Protein AF-A0A519GWS6-F1 (afdb_monomer_lite)

Foldseek 3Di:
DVLVVVCVVCVVVLQVVLVVQLVVLCVQLVPPPVVSVVVSNVVSVVSNCCSPPVVSPVVSVCCVVVDCPVVPDDDPPPDPPPPVCVVVVVVPPDDDPDDD

pLDDT: mean 76.16, std 14.27, range [42.97, 94.38]

Secondary structure (DSSP, 8-state):
-HHHHHHHHHHHHHHHHHHHHHHHHHHHTTSS-HHHHHHHHHHHHHHHHIIIIIIIIIIHHHHHHHGGGTTTT-S-S------TTTTTTTSS--------

Structure (mmCIF, N/CA/C/O backbone):
data_AF-A0A519GWS6-F1
#
_entry.id   AF-A0A519GWS6-F1
#
loop_
_atom_site.group_PDB
_atom_site.id
_atom_site.type_symbol
_atom_site.label_atom_id
_atom_site.label_alt_id
_atom_site.label_comp_id
_atom_site.label_asym_id
_atom_site.label_entity_id
_atom_site.label_seq_id
_atom_site.pdbx_PDB_ins_code
_atom_site.Cartn_x
_atom_site.Cartn_y
_atom_site.Cartn_z
_atom_site.occupancy
_atom_site.B_iso_or_equiv
_atom_site.auth_seq_id
_atom_site.auth_comp_id
_atom_site.auth_asym_id
_atom_site.auth_atom_id
_atom_site.pdbx_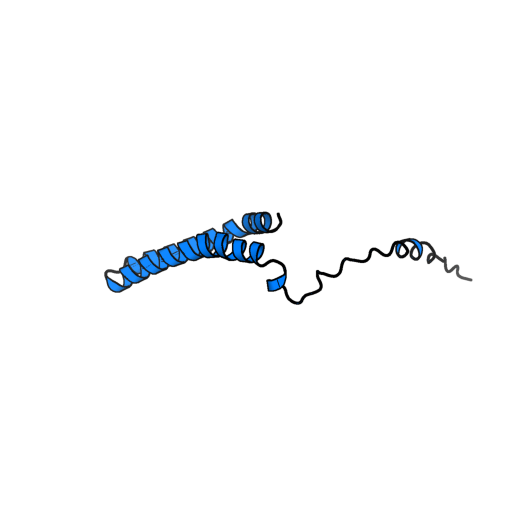PDB_model_num
ATOM 1 N N . LYS A 1 1 ? 16.978 -5.030 -16.501 1.00 60.19 1 LYS A N 1
ATOM 2 C CA . LYS A 1 1 ? 17.849 -5.528 -15.398 1.00 60.19 1 LYS A CA 1
ATOM 3 C C . LYS A 1 1 ? 17.923 -4.542 -14.223 1.00 60.19 1 LYS A C 1
ATOM 5 O O . LYS A 1 1 ? 17.740 -4.981 -13.099 1.00 60.19 1 LYS A O 1
ATOM 10 N N . GLY A 1 2 ? 18.109 -3.234 -14.462 1.00 66.69 2 GLY A N 1
ATOM 11 C CA . GLY A 1 2 ? 18.126 -2.211 -13.397 1.00 66.69 2 GLY A CA 1
ATOM 12 C C . GLY A 1 2 ? 16.835 -2.097 -12.569 1.00 66.69 2 GLY A C 1
ATOM 13 O O . GLY A 1 2 ? 16.912 -1.936 -11.358 1.00 66.69 2 GLY A O 1
ATOM 14 N N . SER A 1 3 ? 15.661 -2.282 -13.184 1.00 66.12 3 SER A N 1
ATOM 15 C CA . SER A 1 3 ? 14.358 -2.257 -12.494 1.00 66.12 3 SER A CA 1
ATOM 16 C C . SER A 1 3 ? 14.215 -3.328 -11.405 1.00 66.12 3 SER A C 1
ATOM 18 O O . SER A 1 3 ? 13.750 -3.026 -10.312 1.00 66.12 3 SER A O 1
ATOM 20 N N . LEU A 1 4 ? 14.672 -4.559 -11.661 1.00 72.31 4 LEU A N 1
ATOM 21 C CA . LEU A 1 4 ? 14.624 -5.645 -10.675 1.00 72.31 4 LEU A CA 1
ATOM 22 C C . LEU A 1 4 ? 15.581 -5.409 -9.497 1.00 72.31 4 LEU A C 1
ATOM 24 O O . LEU A 1 4 ? 15.235 -5.734 -8.368 1.00 72.31 4 LEU A O 1
ATOM 28 N N . ILE A 1 5 ? 16.748 -4.804 -9.749 1.00 75.81 5 ILE A N 1
ATOM 29 C CA . ILE A 1 5 ? 17.746 -4.471 -8.715 1.00 75.81 5 ILE A CA 1
ATOM 30 C C . ILE A 1 5 ? 17.242 -3.318 -7.830 1.00 75.81 5 ILE A C 1
ATOM 32 O O . ILE A 1 5 ? 17.379 -3.349 -6.607 1.00 75.81 5 ILE A O 1
ATOM 36 N N . ALA A 1 6 ? 16.613 -2.308 -8.438 1.00 70.25 6 ALA A N 1
ATOM 37 C CA . ALA A 1 6 ? 15.973 -1.218 -7.707 1.00 70.25 6 ALA A CA 1
ATOM 38 C C . ALA A 1 6 ? 14.814 -1.732 -6.838 1.00 70.25 6 ALA A C 1
ATOM 40 O O . ALA A 1 6 ? 14.691 -1.349 -5.672 1.00 70.25 6 ALA A O 1
ATOM 41 N N . LEU A 1 7 ? 14.007 -2.650 -7.378 1.00 75.50 7 LEU A N 1
ATOM 42 C CA . LEU A 1 7 ? 12.894 -3.259 -6.656 1.00 75.50 7 LEU A CA 1
ATOM 43 C C . LEU A 1 7 ? 13.371 -4.167 -5.514 1.00 75.50 7 LEU A C 1
ATOM 45 O O . LEU A 1 7 ? 12.804 -4.103 -4.429 1.00 75.50 7 LEU A O 1
ATOM 49 N N . SER A 1 8 ? 14.442 -4.950 -5.693 1.00 77.38 8 SER A N 1
ATOM 50 C CA . SER A 1 8 ? 14.998 -5.775 -4.607 1.00 77.38 8 SER A CA 1
ATOM 51 C C . SER A 1 8 ? 15.608 -4.940 -3.479 1.00 77.38 8 SER A C 1
ATOM 53 O O . SER A 1 8 ? 15.543 -5.342 -2.323 1.00 77.38 8 SER A O 1
ATOM 55 N N . SER A 1 9 ? 16.187 -3.779 -3.801 1.00 80.75 9 SER A N 1
ATOM 56 C CA . SER A 1 9 ? 16.805 -2.883 -2.813 1.00 80.75 9 SER A CA 1
ATOM 57 C C . SER A 1 9 ? 15.767 -2.091 -2.002 1.00 80.75 9 SER A C 1
ATOM 59 O O . SER A 1 9 ? 15.919 -1.902 -0.798 1.00 80.75 9 SER A O 1
ATOM 61 N N . THR A 1 10 ? 14.673 -1.659 -2.638 1.00 84.75 10 THR A N 1
ATOM 62 C CA . THR A 1 10 ? 13.660 -0.781 -2.014 1.00 84.75 10 THR A CA 1
ATOM 63 C C . THR A 1 10 ? 12.377 -1.499 -1.589 1.00 84.75 10 THR A C 1
ATOM 65 O O . THR A 1 10 ? 11.623 -0.976 -0.766 1.00 84.75 10 THR A O 1
ATOM 68 N N . GLY A 1 11 ? 12.138 -2.718 -2.082 1.00 80.88 11 GLY A N 1
ATOM 69 C CA . GLY A 1 11 ? 10.920 -3.490 -1.826 1.00 80.88 11 GLY A CA 1
ATOM 70 C C . GLY A 1 11 ? 10.683 -3.787 -0.346 1.00 80.88 11 GLY A C 1
ATOM 71 O O . GLY A 1 11 ? 9.540 -3.744 0.108 1.00 80.88 11 GLY A O 1
ATOM 72 N N . GLY A 1 12 ? 11.750 -3.987 0.435 1.00 85.31 12 GLY A N 1
ATOM 73 C CA . GLY A 1 12 ? 11.644 -4.171 1.887 1.00 85.31 12 GLY A CA 1
ATOM 74 C C . GLY A 1 12 ? 11.059 -2.950 2.608 1.00 85.31 12 GLY A C 1
ATOM 75 O O . GLY A 1 12 ? 10.202 -3.104 3.475 1.00 85.31 12 GLY A O 1
ATOM 76 N N . VAL A 1 13 ? 11.459 -1.736 2.210 1.00 91.06 13 VAL A N 1
ATOM 77 C CA . VAL A 1 13 ? 10.972 -0.474 2.803 1.00 91.06 13 VAL A CA 1
ATOM 78 C C . VAL A 1 13 ? 9.541 -0.167 2.363 1.00 91.06 13 VAL A C 1
ATOM 80 O O . VAL A 1 13 ? 8.720 0.266 3.166 1.00 91.06 13 VAL A O 1
ATOM 83 N N . ILE A 1 14 ? 9.212 -0.420 1.094 1.00 87.94 14 ILE A N 1
ATOM 84 C CA . ILE A 1 14 ? 7.855 -0.207 0.567 1.00 87.94 14 ILE A CA 1
ATOM 85 C C . ILE A 1 14 ? 6.861 -1.137 1.272 1.00 87.94 14 ILE A C 1
ATOM 87 O O . ILE A 1 14 ? 5.787 -0.701 1.687 1.00 87.94 14 ILE A O 1
ATOM 91 N N . THR A 1 15 ? 7.242 -2.403 1.459 1.00 88.75 15 THR A N 1
ATOM 92 C CA . THR A 1 15 ? 6.399 -3.398 2.133 1.00 88.75 15 THR A CA 1
ATOM 93 C C . THR A 1 15 ? 6.194 -3.051 3.605 1.00 88.75 15 THR A C 1
ATOM 95 O O . THR A 1 15 ? 5.071 -3.131 4.097 1.00 88.75 15 THR A O 1
ATOM 98 N N . SER A 1 16 ? 7.244 -2.618 4.312 1.00 92.44 16 SER A N 1
ATOM 99 C CA . SER A 1 16 ? 7.120 -2.250 5.726 1.00 92.44 16 SER A CA 1
ATOM 100 C C . SER A 1 16 ? 6.275 -0.992 5.924 1.00 92.44 16 SER A C 1
ATOM 102 O O . SER A 1 16 ? 5.398 -0.986 6.787 1.00 92.44 16 SER A O 1
ATOM 104 N N . ALA A 1 17 ? 6.457 0.036 5.090 1.00 91.75 17 ALA A N 1
ATOM 105 C CA . ALA A 1 17 ? 5.634 1.242 5.125 1.00 91.75 17 ALA A CA 1
ATOM 106 C C . ALA A 1 17 ? 4.148 0.930 4.875 1.00 91.75 17 ALA A C 1
ATOM 108 O O . ALA A 1 17 ? 3.291 1.391 5.629 1.00 91.75 17 ALA A O 1
ATOM 109 N N . GLY A 1 18 ? 3.841 0.105 3.866 1.00 90.44 18 GLY A N 1
ATOM 110 C CA . GLY A 1 18 ? 2.471 -0.323 3.568 1.00 90.44 18 GLY A CA 1
ATOM 111 C C . GLY A 1 18 ? 1.837 -1.135 4.699 1.00 90.44 18 GLY A C 1
ATOM 112 O O . GLY A 1 18 ? 0.683 -0.898 5.046 1.00 90.44 18 GLY A O 1
ATOM 113 N N . LEU A 1 19 ? 2.597 -2.040 5.326 1.00 93.44 19 LEU A N 1
ATOM 114 C CA . LEU A 1 19 ? 2.115 -2.868 6.434 1.00 93.44 19 LEU A CA 1
ATOM 115 C C . LEU A 1 19 ? 1.753 -2.028 7.667 1.00 93.44 19 LEU A C 1
ATOM 117 O O . LEU A 1 19 ? 0.690 -2.228 8.251 1.00 93.44 19 LEU A O 1
ATOM 121 N N . VAL A 1 20 ? 2.610 -1.072 8.045 1.00 93.81 20 VAL A N 1
ATOM 122 C CA . VAL A 1 20 ? 2.348 -0.156 9.170 1.00 93.81 20 VAL A CA 1
ATOM 123 C C . VAL A 1 20 ? 1.083 0.662 8.910 1.00 93.81 20 VAL A C 1
ATOM 125 O O . VAL A 1 20 ? 0.244 0.793 9.798 1.00 93.81 20 VAL A O 1
ATOM 128 N N . LEU A 1 21 ? 0.916 1.167 7.687 1.00 92.06 21 LEU A N 1
ATOM 129 C CA . LEU A 1 21 ? -0.241 1.971 7.303 1.00 92.06 21 LEU A CA 1
ATOM 130 C C . LEU A 1 21 ? -1.543 1.140 7.258 1.00 92.06 21 LEU A C 1
ATOM 132 O O . LEU A 1 21 ? -2.599 1.579 7.708 1.00 92.06 21 LEU A O 1
ATOM 136 N N . ALA A 1 22 ? -1.482 -0.090 6.747 1.00 92.50 22 ALA A N 1
ATOM 137 C CA . ALA A 1 22 ? -2.623 -1.003 6.761 1.00 92.50 22 ALA A CA 1
ATOM 138 C C . ALA A 1 22 ? -3.023 -1.376 8.198 1.00 92.50 22 ALA A C 1
ATOM 140 O O . ALA A 1 22 ? -4.212 -1.412 8.518 1.00 92.50 22 ALA A O 1
ATOM 141 N N . ALA A 1 23 ? -2.042 -1.601 9.078 1.00 92.69 23 ALA A N 1
ATOM 142 C CA . ALA A 1 23 ? -2.277 -1.911 10.483 1.00 92.69 23 ALA A CA 1
ATOM 143 C C . ALA A 1 23 ? -2.965 -0.754 11.222 1.00 92.69 23 ALA A C 1
ATOM 145 O O . ALA A 1 23 ? -3.919 -0.991 11.962 1.00 92.69 23 ALA A O 1
ATOM 146 N N . THR A 1 24 ? -2.550 0.496 11.001 1.00 93.06 24 THR A N 1
ATOM 147 C CA . THR A 1 24 ? -3.203 1.653 11.635 1.00 93.06 24 THR A CA 1
ATOM 148 C C . THR A 1 24 ? -4.658 1.806 11.190 1.00 93.06 24 THR A C 1
ATOM 150 O O . THR A 1 24 ? -5.525 2.044 12.031 1.00 93.06 24 THR A O 1
ATOM 153 N N . PHE A 1 25 ? -4.970 1.592 9.909 1.00 88.81 25 PHE A N 1
ATOM 154 C CA . PHE A 1 25 ? -6.356 1.631 9.425 1.00 88.81 25 PHE A CA 1
ATOM 155 C C . PHE A 1 25 ? -7.211 0.451 9.904 1.00 88.81 25 PHE A C 1
ATOM 157 O O . PHE A 1 25 ? -8.388 0.640 10.214 1.00 88.81 25 PHE A O 1
ATOM 164 N N . LEU A 1 26 ? -6.625 -0.740 10.044 1.00 88.88 26 LEU A N 1
ATOM 165 C CA . LEU A 1 26 ? -7.284 -1.884 10.685 1.00 88.88 26 LEU A CA 1
ATOM 166 C C . LEU A 1 26 ? -7.649 -1.586 12.144 1.00 88.88 26 LEU A C 1
ATOM 168 O O . LEU A 1 26 ? -8.749 -1.920 12.580 1.00 88.88 26 LEU A O 1
ATOM 172 N N . VAL A 1 27 ? -6.768 -0.906 12.883 1.00 90.31 27 VAL A N 1
ATOM 173 C CA . VAL A 1 27 ? -7.039 -0.474 14.264 1.00 90.31 27 VAL A CA 1
ATOM 174 C C . VAL A 1 27 ? -8.184 0.539 14.310 1.00 90.31 27 VAL A C 1
ATOM 176 O O . VAL A 1 27 ? -9.067 0.405 15.155 1.00 90.31 27 VAL A O 1
ATOM 179 N N . LEU A 1 28 ? -8.243 1.498 13.380 1.00 83.88 28 LEU A N 1
ATOM 180 C CA . LEU A 1 28 ? -9.388 2.417 13.271 1.00 83.88 28 LEU A CA 1
ATOM 181 C C . LEU A 1 28 ? -10.707 1.680 12.984 1.00 83.88 28 LEU A C 1
ATOM 183 O O . LEU A 1 28 ? -11.768 2.134 13.407 1.00 83.88 28 LEU A O 1
ATOM 187 N N . GLY A 1 29 ? -10.650 0.517 12.332 1.00 81.44 29 GLY A N 1
ATOM 188 C CA . GLY A 1 29 ? -11.824 -0.325 12.124 1.00 81.44 29 GLY A CA 1
ATOM 189 C C . GLY A 1 29 ? -12.273 -1.148 13.336 1.00 81.44 29 GLY A C 1
ATOM 190 O O . GLY A 1 29 ? -13.359 -1.717 13.302 1.00 81.44 29 GLY A O 1
ATOM 191 N N . SER A 1 30 ? -11.485 -1.194 14.415 1.00 81.69 30 SER A N 1
ATOM 192 C CA . SER A 1 30 ? -11.868 -1.866 15.669 1.00 81.69 30 SER A CA 1
ATOM 193 C C . SER A 1 30 ? -12.841 -1.049 16.526 1.00 81.69 30 SER A C 1
ATOM 195 O O . SER A 1 30 ? -13.428 -1.577 17.472 1.00 81.69 30 SER A O 1
ATOM 197 N N . LEU A 1 31 ? -13.035 0.236 16.197 1.00 84.62 31 LEU A N 1
ATOM 198 C CA . LEU A 1 31 ? -14.041 1.058 16.855 1.00 84.62 31 LEU A CA 1
ATOM 199 C C . LEU A 1 31 ? -15.450 0.528 16.526 1.00 84.62 31 LEU A C 1
ATOM 201 O O 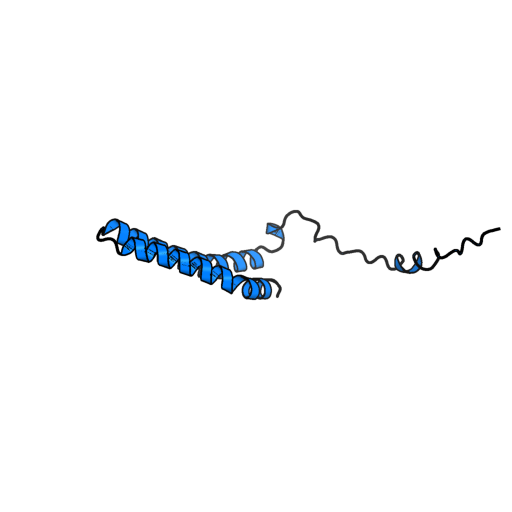. LEU A 1 31 ? -15.716 0.186 15.373 1.00 84.62 31 LEU A O 1
ATOM 205 N N . PRO A 1 32 ? -16.391 0.524 17.492 1.00 78.25 32 PRO A N 1
ATOM 206 C CA . PRO A 1 32 ? -17.765 0.032 17.324 1.00 78.25 32 PRO A CA 1
ATOM 207 C C . PRO A 1 32 ? -18.648 0.991 16.499 1.00 78.25 32 PRO A C 1
ATOM 209 O O . PRO A 1 32 ? -19.828 1.188 16.774 1.00 78.25 32 PRO A O 1
ATOM 212 N N . LEU A 1 33 ? -18.066 1.618 15.479 1.00 85.94 33 LEU A N 1
ATOM 213 C CA . LEU A 1 33 ? -18.718 2.473 14.502 1.00 85.94 33 LEU A CA 1
ATOM 214 C C . LEU A 1 33 ? -18.652 1.751 13.159 1.00 85.94 33 LEU A C 1
ATOM 216 O O . LEU A 1 33 ? -17.630 1.783 12.478 1.00 85.94 33 LEU A O 1
ATOM 220 N N . VAL A 1 34 ? -19.755 1.105 12.776 1.00 88.00 34 VAL A N 1
ATOM 221 C CA . VAL A 1 34 ? -19.837 0.234 11.586 1.00 88.00 34 VAL A CA 1
ATOM 222 C C . VAL A 1 34 ? -19.334 0.931 10.317 1.00 88.00 34 VAL A C 1
ATOM 224 O O . VAL A 1 34 ? -18.611 0.329 9.529 1.00 88.00 34 VAL A O 1
ATOM 227 N N . PHE A 1 35 ? -19.652 2.218 10.152 1.00 87.69 35 PHE A N 1
ATOM 228 C CA . PHE A 1 35 ? -19.153 3.028 9.041 1.00 87.69 35 PHE A CA 1
ATOM 229 C C . PHE A 1 35 ? -17.621 3.143 9.056 1.00 87.69 35 PHE A C 1
ATOM 231 O O . PHE A 1 35 ? -16.961 2.866 8.061 1.00 87.69 35 PHE A O 1
ATOM 238 N N . LEU A 1 36 ? -17.028 3.485 10.201 1.00 87.56 36 LEU A N 1
ATOM 239 C CA . LEU A 1 36 ? -15.577 3.619 10.321 1.00 87.56 36 LEU A CA 1
ATOM 240 C C . LEU A 1 36 ? -14.857 2.275 10.130 1.00 87.56 36 LEU A C 1
ATOM 242 O O . LEU A 1 36 ? -13.789 2.245 9.528 1.00 87.56 36 LEU A O 1
ATOM 246 N N . ALA A 1 37 ? -15.467 1.167 10.560 1.00 88.00 37 ALA A N 1
ATOM 247 C CA . ALA A 1 37 ? -14.976 -0.186 10.304 1.00 88.00 37 ALA A CA 1
ATOM 248 C C . ALA A 1 37 ? -14.960 -0.540 8.814 1.00 88.00 37 ALA A C 1
ATOM 250 O O . ALA A 1 37 ? -13.943 -1.007 8.303 1.00 88.00 37 ALA A O 1
ATOM 251 N N . GLN A 1 38 ? -16.049 -0.262 8.095 1.00 91.12 38 GLN A N 1
ATOM 252 C CA . GLN A 1 38 ? -16.121 -0.476 6.647 1.00 91.12 38 GLN A CA 1
ATOM 253 C C . GLN A 1 38 ? -15.059 0.337 5.905 1.00 91.12 38 GLN A C 1
ATOM 255 O O . GLN A 1 38 ? -14.341 -0.205 5.066 1.00 91.12 38 GLN A O 1
ATOM 260 N N . LEU A 1 39 ? -14.929 1.621 6.247 1.00 92.00 39 LEU A N 1
ATOM 261 C CA . LEU A 1 39 ? -13.954 2.519 5.635 1.00 92.00 39 LEU A CA 1
ATOM 262 C C . LEU A 1 39 ? -12.519 2.105 5.993 1.00 92.00 39 LEU A C 1
ATOM 264 O O . LEU A 1 39 ? -11.676 2.025 5.106 1.00 92.00 39 LEU A O 1
ATOM 268 N N . GLY A 1 40 ? -12.239 1.778 7.255 1.00 89.94 40 GLY A N 1
ATOM 269 C CA . GLY A 1 40 ? -10.918 1.341 7.716 1.00 89.94 40 GLY A CA 1
ATOM 270 C C . GLY A 1 40 ? -10.452 0.056 7.036 1.00 89.94 40 GLY A C 1
ATOM 271 O O . GLY A 1 40 ? -9.326 -0.007 6.548 1.00 89.94 40 GLY A O 1
ATOM 272 N N . VAL A 1 41 ? -11.331 -0.943 6.914 1.00 91.06 41 VAL A N 1
ATOM 273 C CA . VAL A 1 41 ? -11.022 -2.196 6.206 1.00 91.06 41 VAL A CA 1
ATOM 274 C C . VAL A 1 41 ? -10.839 -1.956 4.706 1.00 91.06 41 VAL A C 1
ATOM 276 O O . VAL A 1 41 ? -9.868 -2.446 4.129 1.00 91.06 41 VAL A O 1
ATOM 279 N N . ALA A 1 42 ? -11.719 -1.178 4.070 1.00 93.75 42 ALA A N 1
ATOM 280 C CA . ALA A 1 42 ? -11.599 -0.855 2.648 1.00 93.75 42 ALA A CA 1
ATOM 281 C C . ALA A 1 42 ? -10.294 -0.105 2.337 1.00 93.75 42 ALA A C 1
ATOM 283 O O . ALA A 1 42 ? -9.599 -0.448 1.381 1.00 93.75 42 ALA A O 1
ATOM 284 N N . VAL A 1 43 ? -9.923 0.875 3.167 1.00 93.94 43 VAL A N 1
ATOM 285 C CA . VAL A 1 43 ? -8.676 1.635 3.019 1.00 93.94 43 VAL A CA 1
ATOM 286 C C . VAL A 1 43 ? -7.459 0.754 3.291 1.00 93.94 43 VAL A C 1
ATOM 288 O O . VAL A 1 43 ? -6.516 0.793 2.506 1.00 93.94 43 VAL A O 1
ATOM 291 N N . ALA A 1 44 ? -7.466 -0.079 4.336 1.00 92.56 44 ALA A N 1
ATOM 292 C CA . ALA A 1 44 ? -6.355 -0.989 4.628 1.00 92.56 44 ALA A CA 1
ATOM 293 C C . ALA A 1 44 ? -6.079 -1.948 3.456 1.00 92.56 44 ALA A C 1
ATOM 295 O O . ALA A 1 44 ? -4.929 -2.112 3.043 1.00 92.56 44 ALA A O 1
ATOM 296 N N . LEU A 1 45 ? -7.134 -2.529 2.875 1.00 94.25 45 LEU A N 1
ATOM 297 C CA . LEU A 1 45 ? -7.024 -3.376 1.685 1.00 94.25 45 LEU A CA 1
ATOM 2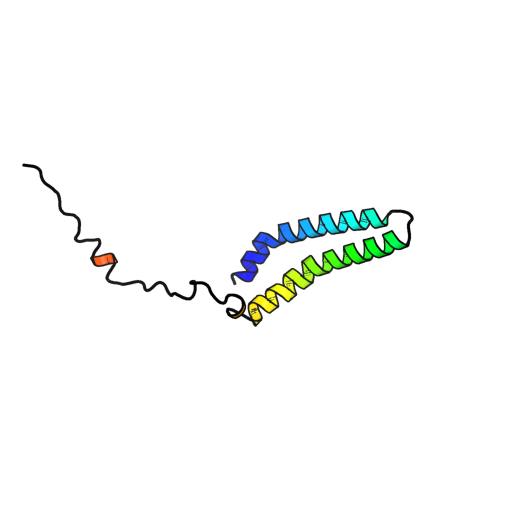98 C C . LEU A 1 45 ? -6.577 -2.583 0.451 1.00 94.25 45 LEU A C 1
ATOM 300 O O . LEU A 1 45 ? -5.725 -3.056 -0.299 1.00 94.25 45 LEU A O 1
ATOM 304 N N . GLY A 1 46 ? -7.110 -1.375 0.255 1.00 94.38 46 GLY A N 1
ATOM 305 C CA . GLY A 1 46 ? -6.736 -0.494 -0.851 1.00 94.38 46 GLY A CA 1
ATOM 306 C C . GLY A 1 46 ? -5.262 -0.092 -0.813 1.00 94.38 46 GLY A C 1
ATOM 307 O O . GLY A 1 46 ? -4.581 -0.178 -1.829 1.00 94.38 46 GLY A O 1
ATOM 308 N N . VAL A 1 47 ? -4.738 0.267 0.361 1.00 93.00 47 VAL A N 1
ATOM 309 C CA . VAL A 1 47 ? -3.319 0.602 0.558 1.00 93.00 47 VAL A CA 1
ATOM 310 C C . VAL A 1 47 ? -2.426 -0.611 0.301 1.00 93.00 47 VAL A C 1
ATOM 312 O O . VAL A 1 47 ? -1.394 -0.488 -0.362 1.00 93.00 47 VAL A O 1
ATOM 315 N N . LEU A 1 48 ? -2.812 -1.796 0.783 1.00 92.00 48 LEU A N 1
ATOM 316 C CA . LEU A 1 48 ? -2.040 -3.016 0.540 1.00 92.00 48 LEU A CA 1
ATOM 317 C C . LEU A 1 48 ? -1.995 -3.359 -0.959 1.00 92.00 48 LEU A C 1
ATOM 319 O O . LEU A 1 48 ? -0.934 -3.691 -1.489 1.00 92.00 48 LEU A O 1
ATOM 323 N N . LEU A 1 49 ? -3.124 -3.217 -1.660 1.00 93.50 49 LEU A N 1
ATOM 324 C CA . LEU A 1 49 ? -3.211 -3.424 -3.107 1.00 93.50 49 LEU A CA 1
ATOM 325 C C . LEU A 1 49 ? -2.435 -2.372 -3.908 1.00 93.50 49 LEU A C 1
ATOM 327 O O . LEU A 1 49 ? -1.744 -2.734 -4.857 1.00 93.50 49 LEU A O 1
ATOM 331 N N . ASP A 1 50 ? -2.508 -1.093 -3.545 1.00 90.62 50 ASP A N 1
ATOM 332 C CA . ASP A 1 50 ? -1.790 -0.018 -4.241 1.00 90.62 50 ASP A CA 1
ATOM 333 C C . ASP A 1 50 ? -0.267 -0.162 -4.093 1.00 90.62 50 ASP A C 1
ATOM 335 O O . ASP A 1 50 ? 0.487 -0.109 -5.068 1.00 90.62 50 ASP A O 1
ATOM 339 N N . THR A 1 51 ? 0.198 -0.441 -2.875 1.00 88.94 51 THR A N 1
ATOM 340 C CA . THR A 1 51 ? 1.634 -0.583 -2.592 1.00 88.94 51 THR A CA 1
ATOM 341 C C . THR A 1 51 ? 2.242 -1.822 -3.246 1.00 88.94 51 THR A C 1
ATOM 343 O O . THR A 1 51 ? 3.362 -1.753 -3.754 1.00 88.94 51 THR A O 1
ATOM 346 N N . MET A 1 52 ? 1.517 -2.943 -3.286 1.00 85.75 52 MET A N 1
ATOM 347 C CA . MET A 1 52 ? 2.000 -4.179 -3.902 1.00 85.75 52 MET A CA 1
ATOM 348 C C . MET A 1 52 ? 1.716 -4.227 -5.405 1.00 85.75 52 MET A C 1
ATOM 350 O O . MET A 1 52 ? 2.645 -4.330 -6.197 1.00 85.75 52 MET A O 1
ATOM 354 N N . ILE A 1 53 ? 0.458 -4.137 -5.831 1.00 88.69 53 ILE A N 1
ATOM 355 C CA . ILE A 1 53 ? 0.070 -4.401 -7.225 1.00 88.69 53 ILE A CA 1
ATOM 356 C C . ILE A 1 53 ? 0.275 -3.172 -8.103 1.00 88.69 53 ILE A C 1
ATOM 358 O O . ILE A 1 53 ? 0.948 -3.250 -9.134 1.00 88.69 53 ILE A O 1
ATOM 362 N N . VAL A 1 54 ? -0.276 -2.026 -7.703 1.00 90.81 54 VAL A N 1
ATOM 363 C CA . VAL A 1 54 ? -0.216 -0.818 -8.536 1.00 90.81 54 VAL A CA 1
ATOM 364 C C . VAL A 1 54 ? 1.233 -0.349 -8.654 1.00 90.81 54 VAL A C 1
ATOM 366 O O . VAL A 1 54 ? 1.745 -0.176 -9.756 1.00 90.81 54 VAL A O 1
ATOM 369 N N . ARG A 1 55 ? 1.959 -0.228 -7.542 1.00 83.81 55 ARG A N 1
ATOM 370 C CA . ARG A 1 55 ? 3.339 0.273 -7.574 1.00 83.81 55 ARG A CA 1
ATOM 371 C C . ARG A 1 55 ? 4.359 -0.754 -8.074 1.00 83.81 55 ARG A C 1
ATOM 373 O O . ARG A 1 55 ? 5.279 -0.366 -8.790 1.00 83.81 55 ARG A O 1
ATOM 380 N N . SER A 1 56 ? 4.228 -2.036 -7.722 1.00 82.69 56 SER A N 1
ATOM 381 C CA . SER A 1 56 ? 5.272 -3.028 -8.052 1.00 82.69 56 SER A CA 1
ATOM 382 C C . SER A 1 56 ? 5.062 -3.735 -9.384 1.00 82.69 56 SER A C 1
ATOM 384 O O . SER A 1 56 ? 6.027 -4.297 -9.902 1.00 82.69 56 SER A O 1
ATOM 386 N N . VAL A 1 57 ? 3.845 -3.711 -9.940 1.00 82.81 57 VAL A N 1
ATOM 387 C CA . VAL A 1 57 ? 3.537 -4.305 -11.250 1.00 82.81 57 VAL A CA 1
ATOM 388 C C . VAL A 1 57 ? 3.095 -3.238 -12.237 1.00 82.81 57 VAL A C 1
ATOM 390 O O . VAL A 1 57 ? 3.699 -3.137 -13.295 1.00 82.81 57 VAL A O 1
ATOM 393 N N . LEU A 1 58 ? 2.086 -2.421 -11.918 1.00 83.88 58 LEU A N 1
ATOM 394 C CA . LEU A 1 58 ? 1.532 -1.479 -12.899 1.00 83.88 58 LEU A CA 1
ATOM 395 C C . LEU A 1 58 ? 2.514 -0.343 -13.224 1.00 83.88 58 LEU A C 1
ATOM 397 O O . LEU A 1 58 ? 2.778 -0.078 -14.391 1.00 83.88 58 LEU A O 1
ATOM 401 N N . VAL A 1 59 ? 3.109 0.294 -12.213 1.00 83.31 59 VAL A N 1
ATOM 402 C CA . VAL A 1 59 ? 4.058 1.407 -12.404 1.00 83.31 59 VAL A CA 1
ATOM 403 C C . VAL A 1 59 ? 5.363 0.936 -13.043 1.00 83.31 59 VAL A C 1
ATOM 405 O O . VAL A 1 59 ? 5.853 1.579 -13.967 1.00 83.31 59 VAL A O 1
ATOM 408 N N . THR A 1 60 ? 5.933 -0.182 -12.592 1.00 80.31 60 THR A N 1
ATOM 409 C CA . THR A 1 60 ? 7.127 -0.794 -13.205 1.00 80.31 60 THR A CA 1
ATOM 410 C C . THR A 1 60 ? 6.849 -1.273 -14.621 1.00 80.31 60 THR A C 1
ATOM 412 O O . THR A 1 60 ? 7.668 -0.998 -15.492 1.00 80.31 60 THR A O 1
ATOM 415 N N . ALA A 1 61 ? 5.714 -1.931 -14.883 1.00 80.06 61 ALA A N 1
ATOM 416 C CA . ALA A 1 61 ? 5.335 -2.337 -16.235 1.00 80.06 61 ALA A CA 1
ATOM 417 C C . ALA A 1 61 ? 5.205 -1.118 -17.145 1.00 80.06 61 ALA A C 1
ATOM 419 O O . ALA A 1 61 ? 5.865 -1.090 -18.169 1.00 80.06 61 ALA A O 1
ATOM 420 N N . ILE A 1 62 ? 4.479 -0.073 -16.735 1.00 77.44 62 ILE A N 1
ATOM 421 C CA . ILE A 1 62 ? 4.368 1.180 -17.500 1.00 77.44 62 ILE A CA 1
ATOM 422 C C . ILE A 1 62 ? 5.742 1.822 -17.720 1.00 77.44 62 ILE A C 1
ATOM 424 O O . ILE A 1 62 ? 6.014 2.310 -18.809 1.00 77.44 62 ILE A O 1
ATOM 428 N N . ASN A 1 63 ? 6.632 1.818 -16.727 1.00 73.69 63 ASN A N 1
ATOM 429 C CA . ASN A 1 63 ? 7.976 2.379 -16.877 1.00 73.69 63 ASN A CA 1
ATOM 430 C C . ASN A 1 63 ? 8.824 1.588 -17.891 1.00 73.69 63 ASN A C 1
ATOM 432 O O . ASN A 1 63 ? 9.566 2.185 -18.670 1.00 73.69 63 ASN A O 1
ATOM 436 N N . LEU A 1 64 ? 8.684 0.258 -17.915 1.00 71.00 64 LEU A N 1
ATOM 437 C CA . LEU A 1 64 ? 9.314 -0.591 -18.926 1.00 71.00 64 LEU A CA 1
ATOM 438 C C . LEU A 1 64 ? 8.667 -0.440 -20.314 1.00 71.00 64 LEU A C 1
ATOM 440 O O . LEU A 1 64 ? 9.395 -0.427 -21.300 1.00 71.00 64 LEU A O 1
ATOM 444 N N . ASP A 1 65 ? 7.340 -0.326 -20.385 1.00 71.31 65 ASP A N 1
ATOM 445 C CA . ASP A 1 65 ? 6.552 -0.358 -21.627 1.00 71.31 65 ASP A CA 1
ATOM 446 C C . ASP A 1 65 ? 6.544 1.004 -22.346 1.00 71.31 65 ASP A C 1
ATOM 448 O O . ASP A 1 65 ? 6.627 1.076 -23.569 1.00 71.31 65 ASP A O 1
ATOM 452 N N . LEU A 1 66 ? 6.535 2.117 -21.597 1.00 63.16 66 LEU A N 1
ATOM 453 C CA . LEU A 1 66 ? 6.649 3.471 -22.162 1.00 63.16 66 LEU A CA 1
ATOM 454 C C . LEU A 1 66 ? 8.103 3.921 -22.387 1.00 63.16 66 LEU A C 1
ATOM 456 O O . LEU A 1 66 ? 8.322 4.903 -23.104 1.00 63.16 66 LEU A O 1
ATOM 460 N N . GLY A 1 67 ? 9.095 3.231 -21.813 1.00 67.00 67 GLY A N 1
ATOM 461 C CA . GLY A 1 67 ? 10.517 3.542 -21.984 1.00 67.00 67 GLY A CA 1
ATOM 462 C C . GLY A 1 67 ? 10.875 5.030 -21.797 1.00 67.00 67 GLY A C 1
ATOM 463 O O . GLY A 1 67 ? 10.217 5.779 -21.072 1.00 67.00 67 GLY A O 1
ATOM 464 N N . GLY A 1 68 ? 11.932 5.483 -22.485 1.00 53.28 68 GLY A N 1
ATOM 465 C CA . GLY A 1 68 ? 12.537 6.823 -22.368 1.00 53.28 68 GLY A CA 1
ATOM 466 C C . GLY A 1 68 ? 11.635 8.033 -22.667 1.00 53.28 68 GLY A C 1
ATOM 467 O O . GLY A 1 68 ? 12.082 9.166 -22.512 1.00 53.28 68 GLY A O 1
ATOM 468 N N . LYS A 1 69 ? 10.361 7.838 -23.038 1.00 55.00 69 LYS A N 1
ATOM 469 C CA . LYS A 1 69 ? 9.389 8.933 -23.211 1.00 55.00 69 LYS A CA 1
ATOM 470 C C . LYS A 1 69 ? 8.908 9.542 -21.893 1.00 55.00 69 LYS A C 1
ATOM 472 O O . LYS A 1 69 ? 8.527 10.707 -21.892 1.00 55.00 69 LYS A O 1
ATOM 477 N N . ILE A 1 70 ? 8.961 8.802 -20.780 1.00 55.62 70 ILE A N 1
ATOM 478 C CA . ILE A 1 70 ? 8.694 9.369 -19.443 1.00 55.62 70 ILE A CA 1
ATOM 479 C C . ILE A 1 70 ? 9.854 10.262 -18.960 1.00 55.62 70 ILE A C 1
ATOM 481 O O . ILE A 1 70 ? 9.672 11.074 -18.060 1.00 55.62 70 ILE A O 1
ATOM 485 N N . TRP A 1 71 ? 11.048 10.100 -19.550 1.00 52.56 71 TRP A N 1
ATOM 486 C CA . TRP A 1 71 ? 12.294 10.777 -19.161 1.00 52.56 71 TRP A CA 1
ATOM 487 C C . TRP A 1 71 ? 12.628 12.000 -20.021 1.00 52.56 71 TRP A C 1
ATOM 489 O O . TRP A 1 71 ? 13.741 12.527 -19.976 1.00 52.56 71 TRP A O 1
ATOM 499 N N . TRP A 1 72 ? 11.675 12.469 -20.822 1.00 42.97 72 TRP A N 1
ATOM 500 C CA . TRP A 1 72 ? 11.896 13.669 -21.609 1.00 42.97 72 TRP A CA 1
ATOM 501 C C . TRP A 1 72 ? 11.840 14.916 -20.703 1.00 42.97 72 TRP A C 1
ATOM 503 O O . TRP A 1 72 ? 10.786 15.141 -20.105 1.00 42.97 72 TRP A O 1
ATOM 513 N N . PRO A 1 73 ? 12.894 15.760 -20.590 1.00 62.22 73 PRO A N 1
ATOM 514 C CA . PRO A 1 73 ? 14.254 15.682 -21.135 1.00 62.22 73 PRO A CA 1
ATOM 515 C C . PRO A 1 73 ? 15.331 15.707 -20.030 1.00 62.22 73 PRO A C 1
ATOM 517 O O . PRO A 1 73 ? 15.401 16.642 -19.235 1.00 62.22 73 PRO A O 1
ATOM 520 N N . SER A 1 74 ? 16.264 14.760 -20.013 1.00 60.47 74 SER A N 1
ATOM 521 C CA . SER A 1 74 ? 17.537 14.999 -19.324 1.00 60.47 74 SER A CA 1
ATOM 522 C C . SER A 1 74 ? 18.635 14.120 -19.909 1.00 60.47 74 SER A C 1
ATOM 524 O O . SER A 1 74 ? 18.511 12.904 -19.938 1.00 60.47 74 SER A O 1
ATOM 526 N N . THR A 1 75 ? 19.642 14.789 -20.474 1.00 55.72 75 THR A N 1
ATOM 527 C CA . THR A 1 75 ? 21.111 14.603 -20.497 1.00 55.72 75 THR A CA 1
ATOM 528 C C . THR A 1 75 ? 21.775 13.225 -20.276 1.00 55.72 75 THR A C 1
ATOM 530 O O . THR A 1 75 ? 22.997 13.164 -20.237 1.00 55.72 75 THR A O 1
ATOM 533 N N . LEU A 1 76 ? 21.055 12.109 -20.184 1.00 58.34 76 LEU A N 1
ATOM 534 C CA . LEU A 1 76 ? 21.622 10.754 -20.140 1.00 58.34 76 LEU A CA 1
ATOM 535 C C . LEU A 1 76 ? 21.725 10.097 -21.526 1.00 58.34 76 LEU A C 1
ATOM 537 O O . LEU A 1 76 ? 22.347 9.051 -21.642 1.00 58.34 76 LEU A O 1
ATOM 541 N N . ASP A 1 77 ? 21.161 10.721 -22.566 1.00 56.97 77 ASP A N 1
ATOM 542 C CA . ASP A 1 77 ? 21.301 10.292 -23.971 1.00 56.97 77 ASP A CA 1
ATOM 543 C C . ASP A 1 77 ? 22.616 10.765 -24.616 1.00 56.97 77 ASP A C 1
ATOM 545 O O . ASP A 1 77 ? 22.924 10.446 -25.761 1.00 56.97 77 ASP A O 1
ATOM 549 N N . ARG A 1 78 ? 23.431 11.544 -23.893 1.00 61.00 78 ARG A N 1
ATOM 550 C CA . ARG A 1 78 ? 24.793 11.808 -24.348 1.00 61.00 78 ARG A CA 1
ATOM 551 C C . ARG A 1 78 ? 25.647 10.606 -23.998 1.00 61.00 78 ARG A C 1
ATOM 553 O O . ARG A 1 78 ? 26.160 10.515 -22.885 1.00 61.00 78 ARG A O 1
ATOM 560 N N . ASP A 1 79 ? 25.797 9.724 -24.979 1.00 62.69 79 ASP A N 1
ATOM 561 C CA . ASP A 1 79 ? 26.949 8.837 -25.079 1.00 62.69 79 ASP A CA 1
ATOM 562 C C . ASP A 1 79 ? 28.192 9.651 -24.677 1.00 62.69 79 ASP A C 1
ATOM 564 O O . ASP A 1 79 ? 28.447 10.706 -25.279 1.00 62.69 79 ASP A O 1
ATOM 568 N N . PRO A 1 80 ? 28.934 9.265 -23.624 1.00 61.97 80 PRO A N 1
ATOM 569 C CA . PRO A 1 80 ? 30.214 9.884 -23.364 1.00 61.97 80 PRO A CA 1
ATOM 570 C C . PRO A 1 80 ? 31.077 9.534 -24.569 1.00 61.97 80 PRO A C 1
ATOM 572 O O . PRO A 1 80 ? 31.522 8.398 -24.714 1.00 61.97 80 PRO A O 1
ATOM 575 N N . VAL A 1 81 ? 31.265 10.501 -25.468 1.00 65.19 81 VAL A N 1
ATOM 576 C CA . VAL A 1 81 ? 32.281 10.412 -26.510 1.00 65.19 81 VAL A CA 1
ATOM 577 C C . VAL A 1 81 ? 33.597 10.238 -25.766 1.00 65.19 81 VAL A C 1
ATOM 579 O O . VAL A 1 81 ? 34.138 11.187 -25.200 1.00 65.19 81 VAL A O 1
ATOM 582 N N . ILE A 1 82 ? 34.059 8.992 -25.686 1.00 66.69 82 ILE A N 1
ATOM 583 C CA . ILE A 1 82 ? 35.414 8.674 -25.272 1.00 66.69 82 ILE A CA 1
ATOM 584 C C . ILE A 1 82 ? 36.273 9.187 -26.414 1.00 66.69 82 ILE A C 1
ATOM 586 O O . ILE A 1 82 ? 36.393 8.529 -27.443 1.00 66.69 82 ILE A O 1
ATOM 590 N N . ASP A 1 83 ? 36.783 10.401 -26.250 1.00 69.19 83 ASP A N 1
ATOM 591 C CA . ASP A 1 83 ? 37.771 10.974 -27.144 1.00 69.19 83 ASP A CA 1
ATOM 592 C C . ASP A 1 83 ? 39.072 10.168 -26.968 1.00 69.19 83 ASP A C 1
ATOM 594 O O . ASP A 1 83 ? 39.691 10.253 -25.896 1.00 69.19 83 ASP A O 1
ATOM 598 N N . PRO A 1 84 ? 39.476 9.341 -27.953 1.00 64.50 84 PRO A N 1
ATOM 599 C CA . PRO A 1 84 ? 40.681 8.520 -27.856 1.00 64.50 84 PRO A CA 1
ATOM 600 C C . PRO A 1 84 ? 41.959 9.362 -27.705 1.00 64.50 84 PRO A C 1
ATOM 602 O O . PRO A 1 84 ? 42.987 8.833 -27.278 1.00 64.50 84 PRO A O 1
ATOM 605 N N . ASP A 1 85 ? 41.886 10.670 -27.955 1.00 63.25 85 ASP A N 1
ATOM 606 C CA . ASP A 1 85 ? 43.033 11.574 -27.967 1.00 63.25 85 ASP A CA 1
ATOM 607 C C . ASP A 1 85 ? 43.246 12.253 -26.597 1.00 63.25 85 ASP A C 1
ATOM 609 O O . ASP A 1 85 ? 44.326 12.771 -26.296 1.00 63.25 85 ASP A O 1
ATOM 613 N N . SER A 1 86 ? 42.253 12.170 -25.703 1.00 62.34 86 SER A N 1
ATOM 614 C CA . SER A 1 86 ? 42.302 12.744 -24.347 1.00 62.34 86 SER A CA 1
ATOM 615 C C . SER A 1 86 ? 43.343 12.083 -23.429 1.00 62.34 86 SER A C 1
ATOM 617 O O . SER A 1 86 ? 43.864 12.722 -22.513 1.00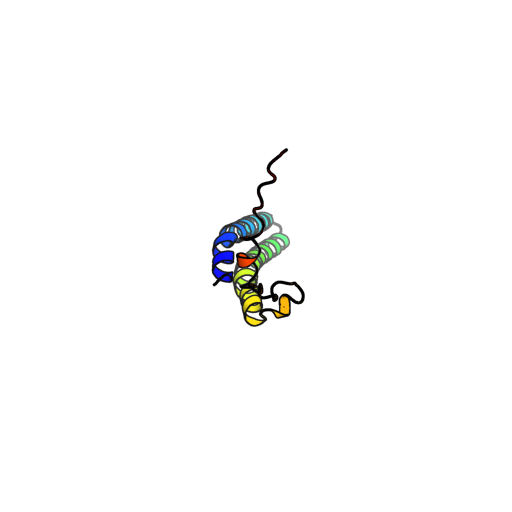 62.34 86 SER A O 1
ATOM 619 N N . GLY A 1 87 ? 43.711 10.827 -23.703 1.00 56.59 87 GLY A N 1
ATOM 620 C CA . GLY A 1 87 ? 44.802 10.128 -23.016 1.00 56.59 87 GLY A CA 1
ATOM 621 C C . GLY A 1 87 ? 46.200 10.496 -23.526 1.00 56.59 87 GLY A C 1
ATOM 622 O O . GLY A 1 87 ? 47.174 10.339 -22.791 1.00 56.59 87 GLY A O 1
ATOM 623 N N . ALA A 1 88 ? 46.314 11.012 -24.754 1.00 58.91 88 ALA A N 1
ATOM 624 C CA . ALA A 1 88 ? 47.597 11.380 -25.354 1.00 58.91 88 ALA A CA 1
ATOM 625 C C . ALA A 1 88 ? 48.067 12.777 -24.908 1.00 58.91 88 ALA A C 1
ATOM 627 O O . ALA A 1 88 ? 49.253 12.959 -24.642 1.00 58.91 88 ALA A O 1
ATOM 628 N N . ALA A 1 89 ? 47.140 13.726 -24.729 1.00 57.03 89 ALA A N 1
ATOM 629 C CA . ALA A 1 89 ? 47.426 15.106 -24.300 1.00 57.03 89 ALA A CA 1
ATOM 630 C C . ALA A 1 89 ? 47.687 15.276 -22.785 1.00 57.03 89 ALA A C 1
ATOM 632 O O . ALA A 1 89 ? 48.015 16.360 -22.310 1.00 57.03 89 ALA A O 1
ATOM 633 N N . ALA A 1 90 ? 47.498 14.225 -21.983 1.00 58.03 90 ALA A N 1
ATOM 634 C CA . ALA A 1 90 ? 47.878 14.240 -20.569 1.00 58.03 90 ALA A CA 1
ATOM 635 C C . ALA A 1 90 ? 49.338 13.796 -20.355 1.00 58.03 90 ALA A C 1
ATOM 637 O O . ALA A 1 90 ? 49.924 14.078 -19.310 1.00 58.03 90 ALA A O 1
ATOM 638 N N . ALA A 1 91 ? 49.933 13.106 -21.334 1.00 59.50 91 ALA A N 1
ATOM 639 C CA . ALA A 1 91 ? 51.270 12.528 -21.225 1.00 59.50 91 ALA A CA 1
ATOM 640 C C . ALA A 1 91 ? 52.404 13.509 -21.586 1.00 59.50 91 ALA A C 1
ATOM 642 O O . ALA A 1 91 ? 53.557 13.255 -21.239 1.00 59.50 91 ALA A O 1
ATOM 643 N N . ASP A 1 92 ? 52.106 14.634 -22.240 1.00 59.53 92 ASP A N 1
ATOM 644 C CA . ASP A 1 92 ? 53.085 15.602 -22.757 1.00 59.53 92 ASP A CA 1
ATOM 645 C C . ASP A 1 92 ? 53.245 16.874 -21.896 1.00 59.53 92 ASP A C 1
ATOM 647 O O . ASP A 1 92 ? 54.136 17.683 -22.153 1.00 59.53 92 ASP A O 1
ATOM 651 N N . THR A 1 93 ? 52.458 17.045 -20.825 1.00 63.28 93 THR A N 1
ATOM 652 C CA . THR A 1 93 ? 52.475 18.271 -19.993 1.00 63.28 93 THR A CA 1
ATOM 653 C C . THR A 1 93 ? 53.395 18.222 -18.764 1.00 63.28 93 THR A C 1
ATOM 655 O O . THR A 1 93 ? 53.481 19.191 -18.004 1.00 63.28 93 THR A O 1
ATOM 658 N N . TRP A 1 94 ? 54.163 17.145 -18.575 1.00 66.88 94 TRP A N 1
ATOM 659 C CA . TRP A 1 94 ? 55.230 17.100 -17.571 1.00 66.88 94 TRP A CA 1
ATOM 660 C C . TRP A 1 94 ? 56.485 17.828 -18.106 1.00 66.88 94 TRP A C 1
ATOM 662 O O . TRP A 1 94 ? 57.299 17.284 -18.847 1.00 66.88 94 TRP A O 1
ATOM 6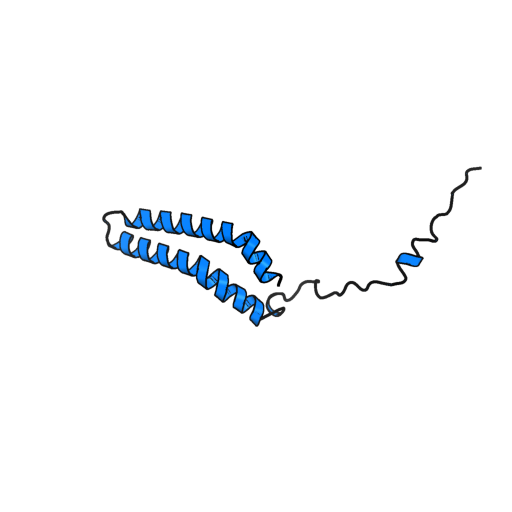72 N N . ALA A 1 95 ? 56.644 19.100 -17.734 1.00 63.66 95 ALA A N 1
ATOM 673 C CA . ALA A 1 95 ? 57.878 19.861 -17.933 1.00 63.66 95 ALA A CA 1
ATOM 674 C C . ALA A 1 95 ? 58.468 20.248 -16.564 1.00 63.66 95 ALA A C 1
ATOM 676 O O . ALA A 1 95 ? 57.841 21.020 -15.829 1.00 63.66 95 ALA A O 1
ATOM 677 N N . PRO A 1 96 ? 59.663 19.758 -16.179 1.00 54.00 96 PRO A N 1
ATOM 678 C CA . PRO A 1 96 ? 60.288 20.168 -14.930 1.00 54.00 96 PRO A CA 1
ATOM 679 C C . PRO A 1 96 ? 60.778 21.618 -15.043 1.00 54.00 96 PRO A C 1
ATOM 681 O O . PRO A 1 96 ? 61.727 21.926 -15.763 1.00 54.00 96 PRO A O 1
ATOM 684 N N . LYS A 1 97 ? 60.145 22.531 -14.298 1.00 63.94 97 LYS A N 1
ATOM 685 C CA . LYS A 1 97 ? 60.660 23.886 -14.046 1.00 63.94 97 LYS A CA 1
ATOM 686 C C . LYS A 1 97 ? 61.913 23.781 -13.164 1.00 63.94 97 LYS A C 1
ATOM 688 O O . LYS A 1 97 ? 61.821 23.862 -11.940 1.00 63.94 97 LYS A O 1
ATOM 693 N N . ALA A 1 98 ? 63.079 23.582 -13.774 1.00 57.66 98 ALA A N 1
ATOM 694 C CA . ALA A 1 98 ? 64.358 23.696 -13.082 1.00 57.66 98 ALA A CA 1
ATOM 695 C C . ALA A 1 98 ? 64.701 25.181 -12.873 1.00 57.66 98 ALA A C 1
ATOM 697 O O . ALA A 1 98 ? 64.851 25.941 -13.828 1.00 57.66 98 ALA A O 1
ATOM 698 N N . LYS A 1 99 ? 64.768 25.575 -11.597 1.00 50.41 99 LYS A N 1
ATOM 699 C CA . LYS A 1 99 ? 65.289 26.856 -11.103 1.00 50.41 99 LYS A CA 1
ATOM 700 C C . LYS A 1 99 ? 66.721 27.100 -11.593 1.00 50.41 99 LYS A C 1
ATOM 702 O O . LYS A 1 99 ? 67.558 26.213 -11.433 1.00 50.41 99 LYS A O 1
ATOM 707 N N . VAL A 1 100 ? 66.994 28.330 -12.029 1.00 48.81 100 VAL A N 1
ATOM 708 C CA . VAL A 1 100 ? 68.292 29.013 -11.892 1.00 48.81 100 VAL A CA 1
ATOM 709 C C . VAL A 1 100 ? 68.007 30.407 -11.354 1.00 48.81 100 VAL A C 1
A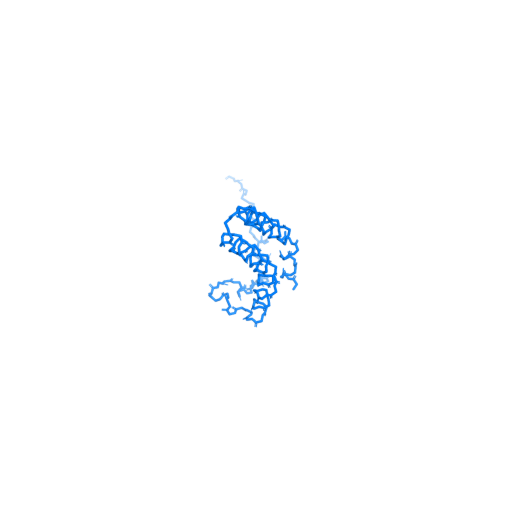TOM 711 O O . VAL A 1 100 ? 67.045 31.024 -11.866 1.00 48.81 100 VAL A O 1
#

Sequence (100 aa):
KGSLIALSSTGGVITSAGLVLAATFLVLGSLPLVFLAQLGVAVALGVLLDTMIVRSVLVTAINLDLGGKIWWPSTLDRDPVIDPDSGAAAADTWAPKAKV

Radius of gyration: 26.99 Å; chains: 1; bounding box: 88×35×45 Å